Protein AF-E0D569-F1 (afdb_monomer)

Mean predicted aligned error: 4.44 Å

Sequence (41 aa):
GAINFMVTTQNMRSTAVTLDQISMFVWTSYLTSFLLVLSVP

InterPro domains:
  IPR036927 Cytochrome c oxidase-like, subunit I superfamily [G3DSA:1.20.210.10] (1-41)
  IPR036927 Cytochrome c oxidase-like, subunit I superfamily [SSF81442] (1-41)

pLDDT: mean 85.72, std 6.27, range [63.78, 93.38]

Radius of gyration: 10.63 Å; Cα contacts (8 Å, |Δi|>4): 19; chains: 1; bounding box: 22×17×27 Å

Foldseek 3Di:
DLVVLLCCLVPVPDPPDDPVRDDPVSVVSNVVSVVVVVVPD

Secondary structure (DSSP, 8-state):
-HHHHHHHHHHSS-TT--TTTS-HHHHHHHHHHHHHHHH--

Organism: NCBI:txid31241

Structure (mmCIF, N/CA/C/O backbone):
data_AF-E0D569-F1
#
_entry.id   AF-E0D569-F1
#
loop_
_atom_site.group_PDB
_atom_site.id
_atom_site.type_symbol
_atom_site.label_atom_id
_atom_site.label_alt_id
_atom_site.label_comp_id
_atom_site.label_asym_id
_atom_site.label_entity_id
_atom_site.label_seq_id
_atom_site.pdbx_PDB_ins_code
_atom_site.Cartn_x
_atom_site.Cartn_y
_atom_site.Cartn_z
_atom_site.occupancy
_atom_site.B_iso_or_equiv
_atom_site.auth_seq_id
_atom_site.auth_comp_id
_atom_site.auth_asym_id
_atom_site.auth_atom_id
_atom_site.pdbx_PDB_model_num
ATOM 1 N N . GLY A 1 1 ? 7.729 -5.418 -5.059 1.00 79.81 1 GLY A N 1
ATOM 2 C CA . GLY A 1 1 ? 7.552 -4.602 -3.839 1.00 79.81 1 GLY A CA 1
ATOM 3 C C . GLY A 1 1 ? 6.129 -4.093 -3.721 1.00 79.81 1 GLY A C 1
ATOM 4 O O . GLY A 1 1 ? 5.383 -4.609 -2.901 1.00 79.81 1 GLY A O 1
ATOM 5 N N . ALA A 1 2 ? 5.745 -3.147 -4.584 1.00 85.62 2 ALA A N 1
ATOM 6 C CA . ALA A 1 2 ? 4.426 -2.506 -4.586 1.00 85.62 2 ALA A CA 1
ATOM 7 C C . ALA A 1 2 ? 3.235 -3.482 -4.693 1.00 85.62 2 ALA A C 1
ATOM 9 O O . ALA A 1 2 ? 2.282 -3.364 -3.932 1.00 85.62 2 ALA A O 1
ATOM 10 N N . ILE A 1 3 ? 3.322 -4.505 -5.554 1.00 89.31 3 ILE A N 1
ATOM 11 C CA . ILE A 1 3 ? 2.254 -5.515 -5.706 1.00 89.31 3 ILE A CA 1
ATOM 12 C C . ILE A 1 3 ? 2.012 -6.289 -4.398 1.00 89.31 3 ILE A C 1
ATOM 14 O O . ILE A 1 3 ? 0.872 -6.429 -3.971 1.00 89.31 3 ILE A O 1
ATOM 18 N N . ASN A 1 4 ? 3.073 -6.730 -3.707 1.00 89.00 4 ASN A N 1
ATOM 19 C CA . ASN A 1 4 ? 2.937 -7.426 -2.419 1.00 89.00 4 ASN A CA 1
ATOM 20 C C . ASN A 1 4 ? 2.265 -6.536 -1.372 1.00 89.00 4 ASN A C 1
ATOM 22 O O . ASN A 1 4 ? 1.439 -7.020 -0.612 1.00 89.00 4 ASN A O 1
ATOM 26 N N . PHE A 1 5 ? 2.590 -5.241 -1.360 1.00 87.31 5 PHE A N 1
ATOM 27 C CA . PHE A 1 5 ? 2.021 -4.283 -0.414 1.00 8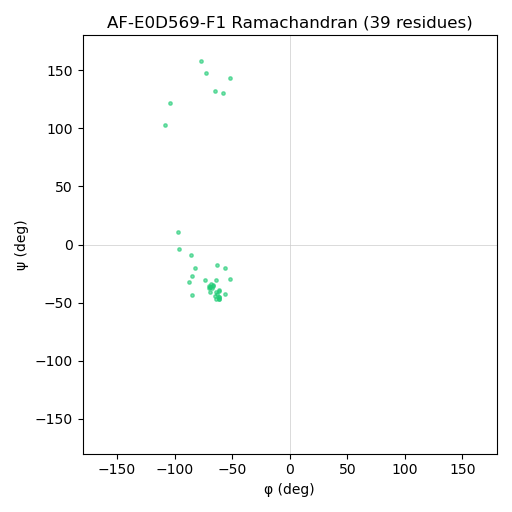7.31 5 PHE A CA 1
ATOM 28 C C . PHE A 1 5 ? 0.531 -4.000 -0.682 1.00 87.31 5 PHE A C 1
ATOM 30 O O . PHE A 1 5 ? -0.271 -3.870 0.244 1.00 87.31 5 PHE A O 1
ATOM 37 N N . MET A 1 6 ? 0.136 -3.959 -1.957 1.00 88.25 6 MET A N 1
ATOM 38 C CA . MET A 1 6 ? -1.267 -3.850 -2.364 1.00 88.25 6 MET A CA 1
ATOM 39 C C . MET A 1 6 ? -2.069 -5.098 -1.957 1.00 88.25 6 MET A C 1
ATOM 41 O O . MET A 1 6 ? -3.149 -5.001 -1.377 1.00 88.25 6 MET A O 1
ATOM 45 N N . VAL A 1 7 ? -1.507 -6.287 -2.183 1.00 88.69 7 VAL A N 1
ATOM 46 C CA . VAL A 1 7 ? -2.160 -7.555 -1.835 1.00 88.69 7 VAL A CA 1
ATOM 47 C C . VAL A 1 7 ? -2.234 -7.756 -0.321 1.00 88.69 7 VAL A C 1
ATOM 49 O O . VAL A 1 7 ? -3.249 -8.262 0.153 1.00 88.69 7 VAL A O 1
ATOM 52 N N . THR A 1 8 ? -1.230 -7.345 0.462 1.00 88.19 8 THR A N 1
ATOM 53 C CA . THR A 1 8 ? -1.270 -7.446 1.933 1.00 88.19 8 THR A CA 1
ATOM 54 C C . THR A 1 8 ? -2.284 -6.494 2.550 1.00 88.19 8 THR A C 1
ATOM 56 O O . THR A 1 8 ? -3.015 -6.903 3.448 1.00 88.19 8 THR A O 1
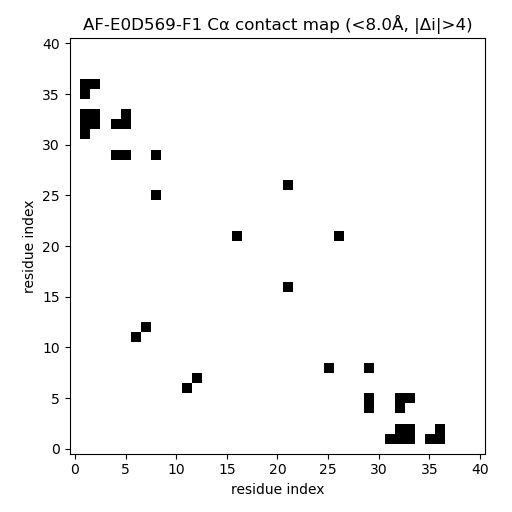ATOM 59 N N . THR A 1 9 ? -2.391 -5.258 2.057 1.00 85.31 9 THR A N 1
ATOM 60 C CA . THR A 1 9 ? -3.403 -4.303 2.541 1.00 85.31 9 THR A CA 1
ATOM 61 C C . THR A 1 9 ? -4.834 -4.773 2.262 1.00 85.31 9 THR A C 1
ATOM 63 O O . THR A 1 9 ? -5.720 -4.508 3.071 1.00 85.31 9 THR A O 1
ATOM 66 N N . GLN A 1 10 ? -5.067 -5.532 1.185 1.00 85.31 10 GLN A N 1
ATOM 67 C CA . GLN A 1 10 ? -6.376 -6.134 0.895 1.00 85.31 10 GLN A CA 1
ATOM 68 C C . GLN A 1 10 ? -6.616 -7.485 1.596 1.00 85.31 10 GLN A C 1
ATOM 70 O O . GLN A 1 10 ? -7.707 -7.688 2.129 1.00 85.31 10 GLN A O 1
ATOM 75 N N . ASN A 1 11 ? -5.632 -8.393 1.626 1.00 84.00 11 ASN A N 1
ATOM 76 C CA . ASN A 1 11 ? -5.795 -9.761 2.153 1.00 84.00 11 ASN A CA 1
ATOM 77 C C . ASN A 1 11 ? -5.553 -9.890 3.657 1.00 84.00 11 ASN A C 1
ATOM 79 O O . ASN A 1 11 ? -6.167 -10.738 4.292 1.00 84.00 11 ASN A O 1
ATOM 83 N N . MET A 1 12 ? -4.660 -9.084 4.235 1.00 82.56 12 MET A N 1
ATOM 84 C CA . MET A 1 12 ? -4.352 -9.136 5.672 1.00 82.56 12 MET A CA 1
ATOM 85 C C . MET A 1 12 ? -5.121 -8.091 6.484 1.00 82.56 12 MET A C 1
ATOM 87 O O . MET A 1 12 ? -4.860 -7.890 7.669 1.00 82.56 12 MET A O 1
ATOM 91 N N . ARG A 1 13 ? -6.103 -7.434 5.863 1.00 79.25 13 ARG A N 1
ATOM 92 C CA . ARG A 1 13 ? -7.077 -6.604 6.566 1.00 79.25 13 ARG A CA 1
ATOM 93 C C . ARG A 1 13 ? -7.923 -7.485 7.487 1.00 79.25 13 ARG A C 1
ATOM 95 O O . ARG A 1 13 ? -8.455 -8.501 7.053 1.00 79.25 13 ARG A O 1
ATOM 102 N N . SER A 1 14 ? -8.093 -7.063 8.741 1.00 77.19 14 SER A N 1
ATOM 103 C CA . SER A 1 14 ? -9.048 -7.701 9.654 1.00 77.19 14 SER A CA 1
ATOM 104 C C . SER A 1 14 ? -10.452 -7.644 9.052 1.00 77.19 14 SER A C 1
ATOM 106 O O . SER A 1 14 ? -10.903 -6.576 8.637 1.00 77.19 14 SER A O 1
ATOM 108 N N . THR A 1 15 ? -11.152 -8.778 9.015 1.00 71.69 15 THR A N 1
ATOM 109 C CA . THR A 1 15 ? -12.461 -8.951 8.358 1.00 71.69 15 THR A CA 1
ATOM 110 C C . THR A 1 15 ? -13.530 -7.968 8.854 1.00 71.69 15 THR A C 1
ATOM 112 O O . THR A 1 15 ? -14.510 -7.721 8.159 1.00 71.69 15 THR A O 1
ATOM 115 N N . ALA A 1 16 ? -13.331 -7.384 10.040 1.00 78.12 16 ALA A N 1
ATOM 116 C CA . ALA A 1 16 ? -14.219 -6.405 10.660 1.00 78.12 16 ALA A CA 1
ATOM 117 C C . ALA A 1 16 ? -13.975 -4.943 10.227 1.00 78.12 16 ALA A C 1
ATOM 119 O O . ALA A 1 16 ? -14.772 -4.077 10.579 1.00 78.12 16 ALA A O 1
ATOM 120 N N . VAL A 1 17 ? -12.895 -4.640 9.496 1.00 80.50 17 VAL A N 1
ATOM 121 C CA . VAL A 1 17 ? -12.517 -3.262 9.135 1.00 80.50 17 VAL A CA 1
ATOM 122 C C . VAL A 1 17 ? -12.873 -2.983 7.677 1.00 80.50 17 VAL A C 1
ATOM 124 O O . VAL A 1 17 ? -12.387 -3.656 6.766 1.00 80.50 17 VAL A O 1
ATOM 127 N N . THR A 1 18 ? -13.703 -1.972 7.420 1.00 79.75 18 THR A N 1
ATOM 128 C CA . THR A 1 18 ? -14.011 -1.513 6.054 1.00 79.75 18 THR A CA 1
ATOM 129 C C . THR A 1 18 ? -12.863 -0.675 5.474 1.00 79.75 18 THR A C 1
ATOM 131 O O . THR A 1 18 ? -12.043 -0.133 6.209 1.00 79.75 18 THR A O 1
ATOM 134 N N . LEU A 1 19 ? -12.778 -0.568 4.141 1.00 77.12 19 LEU A N 1
ATOM 135 C CA . LEU A 1 19 ? -11.732 0.222 3.466 1.00 77.12 19 LEU A CA 1
ATOM 136 C C . LEU A 1 19 ? -11.801 1.728 3.793 1.00 77.12 19 LEU A C 1
ATOM 138 O O . LEU A 1 19 ? -10.808 2.423 3.635 1.00 77.12 19 LEU A O 1
ATOM 142 N N . ASP A 1 20 ? -12.923 2.231 4.303 1.00 80.06 20 ASP A N 1
ATOM 143 C CA . ASP A 1 20 ? -13.036 3.622 4.771 1.00 80.06 20 ASP A CA 1
ATOM 144 C C . ASP A 1 20 ? -12.494 3.831 6.191 1.00 80.06 20 ASP A C 1
ATOM 146 O O . ASP A 1 20 ? -12.178 4.952 6.577 1.00 80.06 20 ASP A O 1
ATOM 150 N N . GLN A 1 21 ? -12.378 2.763 6.986 1.00 83.25 21 GLN A N 1
ATOM 151 C CA . GLN A 1 21 ? -11.963 2.836 8.393 1.00 83.25 21 GLN A CA 1
ATOM 152 C C . GLN A 1 21 ? -10.466 2.578 8.605 1.00 83.25 21 GLN A C 1
ATOM 154 O O . GLN A 1 21 ? -9.969 2.665 9.728 1.00 83.25 21 GLN A O 1
ATOM 159 N N . ILE A 1 22 ? -9.729 2.240 7.548 1.00 84.50 22 ILE A N 1
ATOM 160 C CA . ILE A 1 22 ? -8.271 2.090 7.603 1.00 84.50 22 ILE A CA 1
AT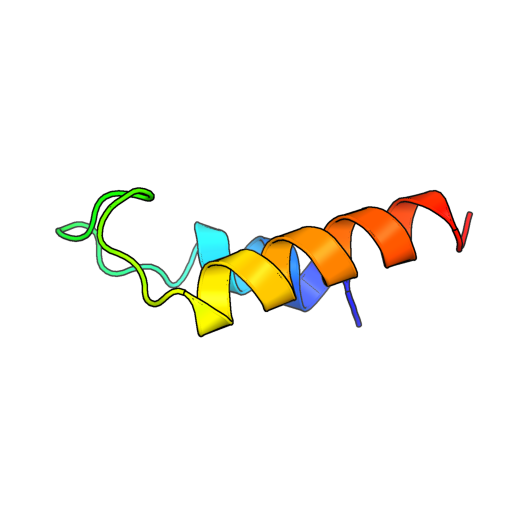OM 161 C C . ILE A 1 22 ? -7.587 3.455 7.711 1.00 84.50 22 ILE A C 1
ATOM 163 O O . ILE A 1 22 ? -8.038 4.456 7.162 1.00 84.50 22 ILE A O 1
ATOM 167 N N . SER A 1 23 ? -6.454 3.474 8.415 1.00 87.69 23 SER A N 1
ATOM 168 C CA . SER A 1 23 ? 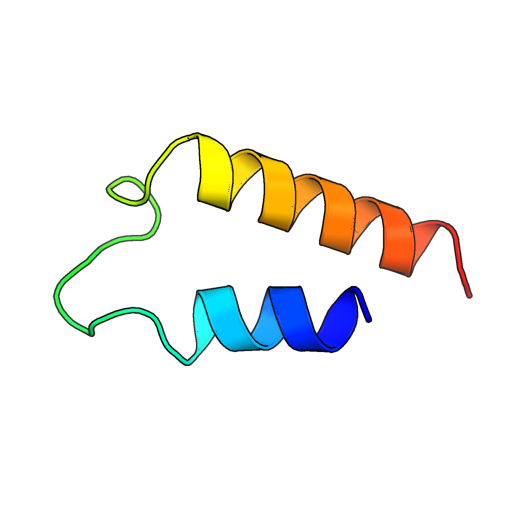-5.639 4.674 8.620 1.00 87.69 23 SER A CA 1
ATOM 169 C C . SER A 1 23 ? -5.310 5.390 7.304 1.00 87.69 23 SER A C 1
ATOM 171 O O . SER A 1 23 ? -4.982 4.747 6.304 1.00 87.69 23 SER A O 1
ATOM 173 N N . MET A 1 24 ? -5.287 6.727 7.338 1.00 88.56 24 MET A N 1
ATOM 174 C CA . MET A 1 24 ? -4.852 7.581 6.221 1.00 88.56 24 MET A CA 1
ATOM 175 C C . MET A 1 24 ? -3.471 7.184 5.671 1.00 88.56 24 MET A C 1
ATOM 177 O O . MET A 1 24 ? -3.216 7.322 4.479 1.00 88.56 24 MET A O 1
ATOM 181 N N . PHE A 1 25 ? -2.589 6.633 6.510 1.00 90.75 25 PHE A N 1
ATOM 182 C CA . PHE A 1 25 ? -1.288 6.112 6.077 1.00 90.75 25 PHE A CA 1
ATOM 183 C C . PHE A 1 25 ? -1.401 4.864 5.180 1.00 90.75 25 PHE A C 1
ATOM 185 O O . PHE A 1 25 ? -0.648 4.688 4.220 1.00 90.75 25 PHE A O 1
ATOM 192 N N . VAL A 1 26 ? -2.361 3.981 5.464 1.00 88.62 26 VAL A N 1
ATOM 193 C CA . VAL A 1 26 ? -2.617 2.788 4.641 1.00 88.62 26 VAL A CA 1
ATOM 194 C C . VAL A 1 26 ? -3.209 3.201 3.293 1.00 88.62 26 VAL A C 1
ATOM 196 O O . VAL A 1 26 ? -2.820 2.672 2.257 1.00 88.62 26 VAL A O 1
ATOM 199 N N . TRP A 1 27 ? -4.073 4.216 3.284 1.00 89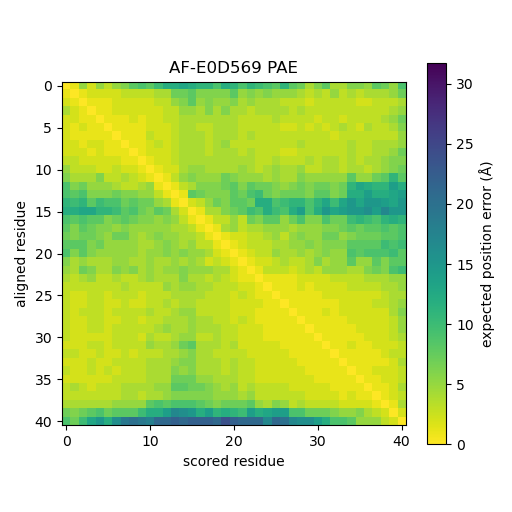.31 27 TRP A N 1
ATOM 200 C CA . TRP A 1 27 ? -4.622 4.786 2.054 1.00 89.31 27 TRP A CA 1
ATOM 201 C C . TRP A 1 27 ? -3.551 5.382 1.132 1.00 89.31 27 TRP A C 1
ATOM 203 O O . TRP A 1 27 ? -3.527 5.095 -0.067 1.00 89.31 27 TRP A O 1
ATOM 213 N N . THR A 1 28 ? -2.623 6.172 1.672 1.00 91.12 28 THR A N 1
ATOM 214 C CA . THR A 1 28 ? -1.550 6.778 0.866 1.00 91.12 28 THR A CA 1
ATOM 215 C C . THR A 1 28 ? -0.529 5.749 0.377 1.00 91.12 28 THR A C 1
ATOM 217 O O . THR A 1 28 ? -0.060 5.845 -0.761 1.00 91.12 28 THR A O 1
ATOM 220 N N . SER A 1 29 ? -0.217 4.730 1.184 1.00 91.56 29 SER A N 1
ATOM 221 C CA . SER A 1 29 ? 0.654 3.616 0.770 1.00 91.56 29 SER A CA 1
ATOM 222 C C . SER A 1 29 ? 0.011 2.711 -0.292 1.00 91.56 29 SER A C 1
ATOM 224 O O . SER A 1 29 ? 0.698 2.233 -1.201 1.00 91.56 29 SER A O 1
ATOM 226 N N . TYR A 1 30 ? -1.312 2.530 -0.244 1.00 90.69 30 TYR A N 1
ATOM 227 C CA . TYR A 1 30 ? -2.074 1.845 -1.291 1.00 90.69 30 TYR A CA 1
ATO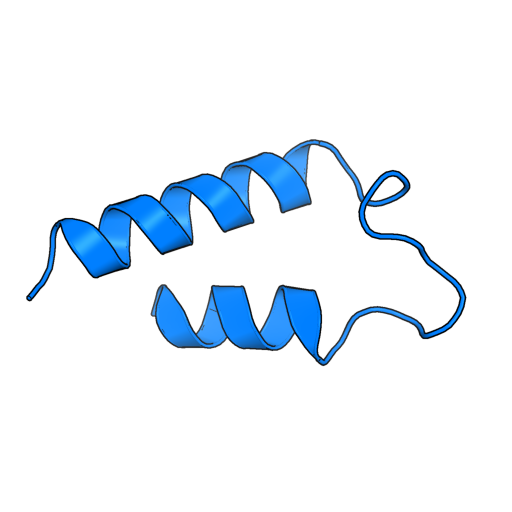M 228 C C . TYR A 1 30 ? -2.015 2.613 -2.621 1.00 90.69 30 TYR A C 1
ATOM 230 O O . TYR A 1 30 ? -1.678 2.037 -3.657 1.00 90.69 30 TYR A O 1
ATOM 238 N N . LEU A 1 31 ? -2.243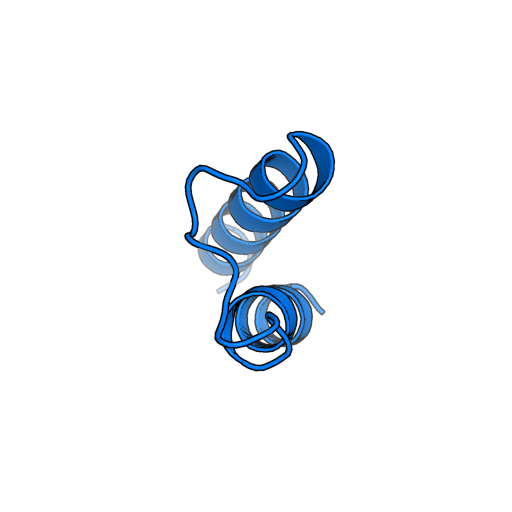 3.932 -2.583 1.00 91.31 31 LEU A N 1
ATOM 239 C CA . LEU A 1 31 ? -2.174 4.802 -3.763 1.00 91.31 31 LEU A CA 1
ATOM 240 C C . LEU A 1 31 ? -0.770 4.819 -4.395 1.00 91.31 31 LEU A C 1
ATOM 242 O O . LEU A 1 31 ? -0.626 4.695 -5.609 1.00 91.31 31 LEU A O 1
ATOM 246 N N . THR A 1 32 ? 0.281 4.942 -3.585 1.00 92.94 32 THR A N 1
ATOM 247 C CA . THR A 1 32 ? 1.672 4.917 -4.079 1.00 92.94 32 THR A CA 1
ATOM 248 C C . THR A 1 32 ? 2.062 3.558 -4.645 1.00 92.94 32 THR A C 1
ATOM 250 O O . THR A 1 32 ? 2.761 3.505 -5.655 1.00 92.94 32 THR A O 1
ATOM 253 N N . SER A 1 33 ? 1.572 2.461 -4.062 1.00 92.38 33 SER A N 1
ATOM 254 C CA . SER A 1 33 ? 1.768 1.125 -4.631 1.00 92.38 33 SER A CA 1
ATOM 255 C C . SER A 1 33 ? 1.087 0.988 -5.995 1.00 92.38 33 SER A C 1
ATOM 257 O O . SER A 1 33 ? 1.692 0.448 -6.918 1.00 92.38 33 SER A O 1
ATOM 259 N N . PHE A 1 34 ? -0.123 1.531 -6.161 1.00 91.88 34 PHE A N 1
ATOM 260 C CA . PHE A 1 34 ? -0.817 1.569 -7.453 1.00 91.88 34 PHE A CA 1
ATOM 261 C C . PHE A 1 34 ? -0.041 2.372 -8.508 1.00 91.88 34 PHE A C 1
ATOM 263 O O . PHE A 1 34 ? 0.193 1.885 -9.613 1.00 91.88 34 PHE A O 1
ATOM 270 N N . LEU A 1 35 ? 0.432 3.567 -8.148 1.00 93.38 35 LEU A N 1
ATOM 271 C CA . LEU A 1 35 ? 1.246 4.415 -9.026 1.00 93.38 35 LEU A CA 1
ATOM 272 C C . LEU A 1 35 ? 2.563 3.742 -9.429 1.00 93.38 35 LEU A C 1
ATOM 274 O O . LEU A 1 35 ? 2.962 3.835 -10.586 1.00 93.38 35 LEU A O 1
ATOM 278 N N . LEU A 1 36 ? 3.224 3.043 -8.504 1.00 92.75 36 LEU A N 1
ATOM 279 C CA . LEU A 1 36 ? 4.449 2.294 -8.788 1.00 92.75 36 LEU A CA 1
ATOM 280 C C . LEU A 1 36 ? 4.211 1.162 -9.785 1.00 92.75 36 LEU A C 1
ATOM 282 O O . LEU A 1 36 ? 5.023 0.989 -10.683 1.00 92.75 36 LEU A O 1
ATOM 286 N N . VAL A 1 37 ? 3.109 0.420 -9.651 1.00 89.31 37 VAL A N 1
ATOM 287 C CA . VAL A 1 37 ? 2.752 -0.651 -10.598 1.00 89.31 37 VAL A CA 1
ATOM 288 C C . VAL A 1 37 ? 2.409 -0.089 -11.978 1.00 89.31 37 VAL A C 1
ATOM 290 O O . VAL A 1 37 ? 2.736 -0.706 -12.977 1.00 89.31 37 VAL A O 1
ATOM 293 N N . LEU A 1 38 ? 1.791 1.090 -12.057 1.00 89.62 38 LEU A N 1
ATOM 294 C CA . LEU A 1 38 ? 1.561 1.758 -13.343 1.00 89.62 38 LEU A CA 1
ATOM 295 C C . LEU A 1 38 ? 2.835 2.363 -13.952 1.00 89.62 38 LEU A C 1
ATOM 297 O O . LEU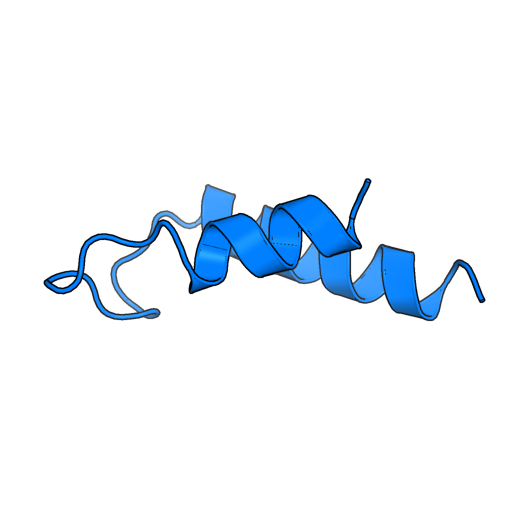 A 1 38 ? 2.932 2.479 -15.170 1.00 89.62 38 LEU A O 1
ATOM 301 N N . SER A 1 39 ?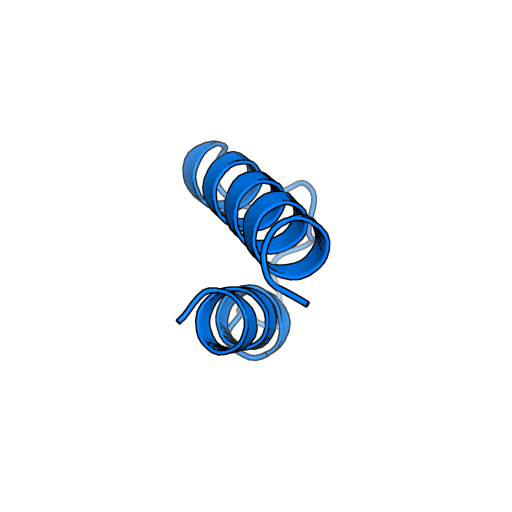 3.788 2.786 -13.119 1.00 91.25 39 SER A N 1
ATOM 302 C CA . SER A 1 39 ? 5.030 3.433 -13.569 1.00 91.25 39 SER A CA 1
ATOM 303 C C . SER A 1 39 ? 6.121 2.433 -13.942 1.00 91.25 39 SER A C 1
ATOM 305 O O . SER A 1 39 ? 7.009 2.758 -14.728 1.00 91.25 39 SER A O 1
ATOM 307 N N . VAL A 1 40 ? 6.085 1.241 -13.348 1.00 82.69 40 VAL A N 1
ATOM 308 C CA . VAL A 1 40 ? 7.026 0.154 -13.608 1.00 82.69 40 VAL A CA 1
ATOM 309 C C . VAL A 1 40 ? 6.263 -0.920 -14.387 1.00 82.69 40 VAL A C 1
ATOM 311 O O . VAL A 1 40 ? 5.449 -1.604 -13.770 1.00 82.69 40 VAL A O 1
ATOM 314 N N . PRO A 1 41 ? 6.461 -1.034 -15.712 1.00 63.78 41 PRO A N 1
ATOM 315 C CA . PRO A 1 41 ? 5.775 -2.032 -16.528 1.00 63.78 41 PRO A CA 1
ATOM 316 C C . PRO A 1 41 ? 6.149 -3.466 -16.128 1.00 63.78 41 PRO A C 1
ATOM 318 O O . PRO A 1 41 ? 7.313 -3.691 -15.717 1.00 63.78 41 PRO A O 1
#

Nearest PDB structures (foldseek):
  8xi8-assembly1_A  TM=5.591E-01  e=6.532E+00  Homo sapiens
  6e59-assembly1_A  TM=4.091E-01  e=6.107E+00  Homo sapiens

Solvent-accessible surface area (backbone atoms only — not comparable to full-atom values): 2546 Å² total; per-residue (Å²): 111,41,66,59,54,46,49,42,64,66,71,70,47,60,93,88,61,54,88,86,73,54,55,73,67,58,54,54,52,43,52,51,21,52,51,46,54,72,71,49,127